Protein AF-A0A2A2SFQ2-F1 (afdb_monomer)

Solvent-accessible surface area (backbone atoms only — not comparable to full-atom values): 4478 Å² total; per-residue (Å²): 134,79,79,79,57,59,73,62,48,53,50,51,51,53,56,52,65,73,67,56,8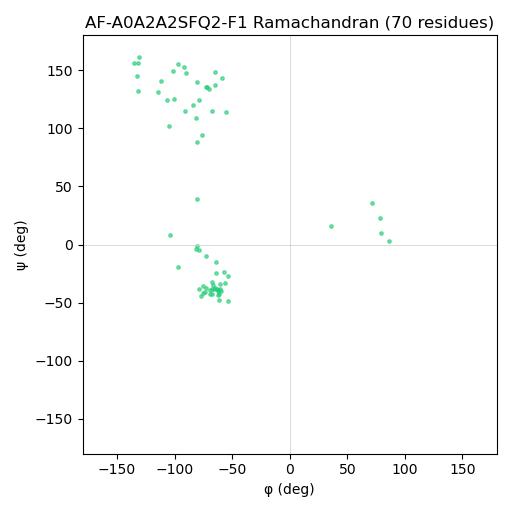4,59,51,71,58,48,54,42,44,75,72,63,40,66,44,78,41,83,54,100,85,51,57,90,59,44,33,40,36,37,38,77,90,71,51,75,43,86,40,75,52,65,58,74,60,53,36,60,72,72,70,108

Radius of gyration: 13.37 Å; Cα contacts (8 Å, |Δi|>4): 61; chains: 1; bounding box: 28×23×37 Å

pLDDT: mean 73.01, std 14.5, range [39.44, 93.31]

Sequence (72 aa):
MDRVDLSSFEREFEEEIAKDDDSAAREIWASGEPIHVSRENTPPGFVVRIHPDGREELVRVDFEELAAILGR

Mean predicted aligned error: 10.18 Å

Secondary structure (DSSP, 8-state):
-----HHHHHHHHHHHHTTS-SHHHHHHHHTTPPEEE--TTPPTTEEEEE-TTS-EEEEE--HHHHHHHHT-

Foldseek 3Di:
DDPPPVVVVLVVVVVVLVPDPCVVVVVCLVVQHWDWADDPPQDRQWTWTAGNVRDIDIDGHPVVVVCVVVPD

Structure (mmCIF, N/CA/C/O backbone):
data_AF-A0A2A2SFQ2-F1
#
_entry.id   AF-A0A2A2SFQ2-F1
#
loop_
_atom_site.group_PDB
_atom_site.id
_atom_site.type_symbol
_atom_site.label_atom_id
_atom_site.label_alt_id
_atom_site.label_comp_id
_atom_site.label_asym_id
_atom_site.label_entity_id
_atom_site.label_seq_id
_atom_site.pdbx_PDB_ins_code
_atom_site.Cartn_x
_atom_site.Cartn_y
_atom_site.Cartn_z
_atom_site.occupancy
_atom_site.B_iso_or_equiv
_atom_site.auth_seq_id
_atom_site.auth_comp_id
_atom_site.auth_asym_id
_atom_site.auth_atom_id
_atom_site.pdbx_PDB_model_num
ATOM 1 N N . MET A 1 1 ? 7.656 8.820 -29.296 1.00 39.44 1 MET A N 1
ATOM 2 C CA . MET A 1 1 ? 7.409 7.874 -28.195 1.00 39.44 1 MET A CA 1
ATOM 3 C C . MET A 1 1 ? 8.603 8.005 -27.282 1.00 39.44 1 MET A C 1
ATOM 5 O O . MET A 1 1 ? 9.603 7.319 -27.471 1.00 39.44 1 MET A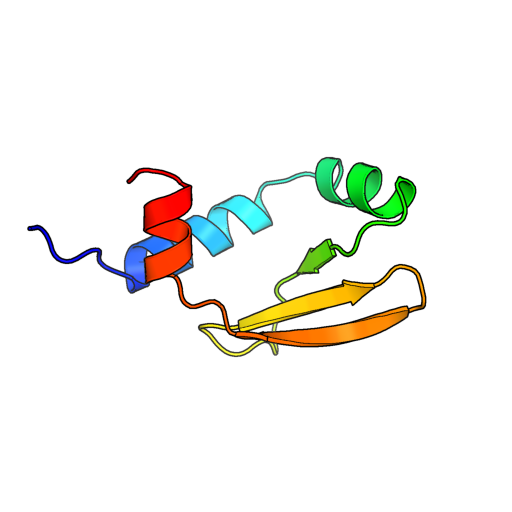 O 1
ATOM 9 N N . ASP A 1 2 ? 8.558 8.996 -26.405 1.00 50.19 2 ASP A N 1
ATOM 10 C CA . ASP A 1 2 ? 9.582 9.149 -25.385 1.00 50.19 2 ASP A CA 1
ATOM 11 C C . ASP A 1 2 ? 9.493 7.938 -24.460 1.00 50.19 2 ASP A C 1
ATOM 13 O O . ASP A 1 2 ? 8.400 7.463 -24.144 1.00 50.19 2 ASP A O 1
ATOM 17 N N . ARG A 1 3 ? 10.646 7.377 -24.094 1.00 51.78 3 ARG A N 1
ATOM 18 C CA . ARG A 1 3 ? 10.673 6.358 -23.049 1.00 51.78 3 ARG A CA 1
ATOM 19 C C . ARG A 1 3 ? 10.302 7.065 -21.756 1.00 51.78 3 ARG A C 1
ATOM 21 O O . ARG A 1 3 ? 11.068 7.915 -21.312 1.00 51.78 3 ARG A O 1
ATOM 28 N N . VAL A 1 4 ? 9.157 6.707 -21.179 1.00 54.62 4 VAL A N 1
ATOM 29 C CA . VAL A 1 4 ? 8.823 7.082 -19.805 1.00 54.62 4 VAL A CA 1
ATOM 30 C C . VAL A 1 4 ? 9.964 6.574 -18.930 1.00 54.62 4 VAL A C 1
ATOM 32 O O . VAL A 1 4 ? 10.211 5.369 -18.861 1.00 54.62 4 VAL A O 1
ATOM 35 N N . ASP A 1 5 ? 10.716 7.496 -18.332 1.00 62.19 5 ASP A N 1
ATOM 36 C CA . ASP A 1 5 ? 11.784 7.137 -17.413 1.00 62.19 5 ASP A CA 1
ATOM 37 C C . ASP A 1 5 ? 11.146 6.721 -16.090 1.00 62.19 5 ASP A C 1
ATOM 39 O O . ASP A 1 5 ? 10.810 7.555 -15.246 1.00 62.19 5 ASP A O 1
ATOM 43 N N . LEU A 1 6 ? 10.931 5.412 -15.949 1.00 52.34 6 LEU A N 1
ATOM 44 C CA . LEU A 1 6 ? 10.277 4.829 -14.782 1.00 52.34 6 LEU A CA 1
ATOM 45 C C . LEU A 1 6 ? 11.003 5.218 -13.485 1.00 52.34 6 LEU A C 1
ATOM 47 O O . LEU A 1 6 ? 10.329 5.500 -12.507 1.00 52.34 6 LEU A O 1
ATOM 51 N N . SER A 1 7 ? 12.334 5.374 -13.503 1.00 62.06 7 SER A N 1
ATOM 52 C CA . SER A 1 7 ? 13.110 5.761 -12.312 1.00 62.06 7 SER A CA 1
ATOM 53 C C . SER A 1 7 ? 12.832 7.189 -11.823 1.00 62.06 7 SER A C 1
ATOM 55 O O . SER A 1 7 ? 12.851 7.460 -10.622 1.00 62.06 7 SER A O 1
ATOM 57 N N . SER A 1 8 ? 12.529 8.109 -12.742 1.00 60.06 8 SER A N 1
ATOM 58 C CA . SER A 1 8 ? 12.126 9.478 -12.411 1.00 60.06 8 SER A CA 1
ATOM 59 C C . SER A 1 8 ? 10.689 9.529 -11.895 1.00 60.06 8 SER A C 1
ATOM 61 O O . SER A 1 8 ? 10.401 10.315 -10.997 1.00 60.06 8 SER A O 1
ATOM 63 N N . PHE A 1 9 ? 9.802 8.681 -12.429 1.00 60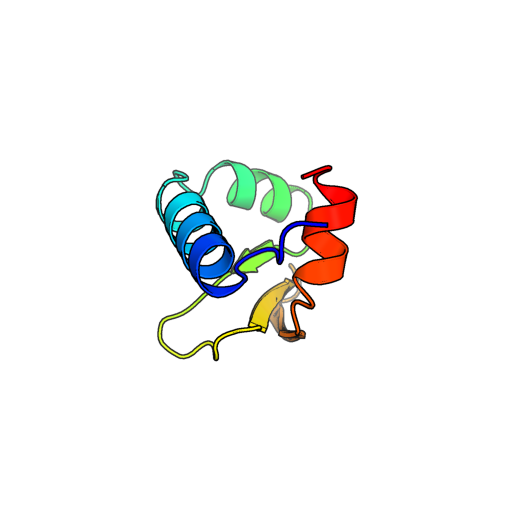.44 9 PHE A N 1
ATOM 64 C CA . PHE A 1 9 ? 8.416 8.574 -11.967 1.00 60.44 9 PHE A CA 1
ATOM 65 C C . PHE A 1 9 ? 8.293 7.855 -10.617 1.00 6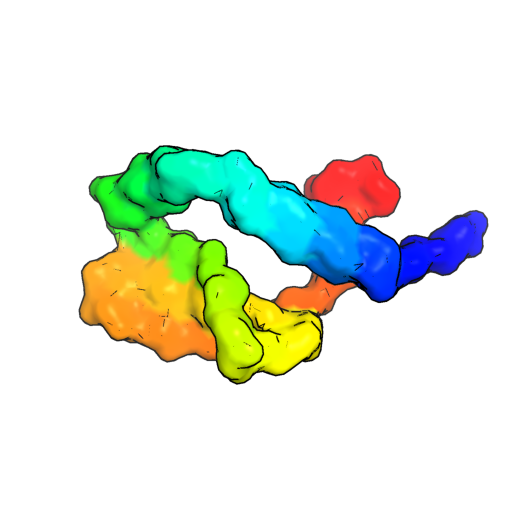0.44 9 PHE A C 1
ATOM 67 O O . PHE A 1 9 ? 7.543 8.318 -9.768 1.00 60.44 9 PHE A O 1
ATOM 74 N N . GLU A 1 10 ? 9.055 6.782 -10.383 1.00 58.84 10 GLU A N 1
ATOM 75 C CA . GLU A 1 10 ? 9.156 6.108 -9.080 1.00 58.84 10 GLU A CA 1
ATOM 76 C C . GLU A 1 10 ? 9.523 7.117 -7.990 1.00 58.84 10 GLU A C 1
ATOM 78 O O . GLU A 1 10 ? 8.826 7.216 -6.982 1.00 58.84 10 GLU A O 1
ATOM 83 N N . ARG A 1 11 ? 10.545 7.946 -8.240 1.00 66.12 11 ARG A N 1
ATOM 84 C CA . ARG A 1 11 ? 10.955 8.979 -7.287 1.00 66.12 11 ARG A CA 1
ATOM 85 C C . ARG A 1 11 ? 9.930 10.106 -7.149 1.00 66.12 11 ARG A C 1
ATOM 87 O O . ARG A 1 11 ? 9.699 10.558 -6.037 1.00 66.12 11 ARG A O 1
ATOM 94 N N . GLU A 1 12 ? 9.296 10.554 -8.236 1.00 64.44 12 GLU A N 1
ATOM 95 C CA . GLU A 1 12 ? 8.223 11.563 -8.173 1.00 64.44 12 GLU A CA 1
ATOM 96 C C . GLU A 1 12 ? 7.018 11.040 -7.365 1.00 64.44 12 GLU A C 1
ATOM 98 O O . GLU A 1 12 ? 6.473 11.767 -6.542 1.00 64.44 12 GLU A O 1
ATOM 103 N N . PHE A 1 13 ? 6.659 9.762 -7.512 1.00 64.81 13 PHE A N 1
ATOM 104 C CA . PHE A 1 13 ? 5.584 9.104 -6.765 1.00 64.81 13 PHE A CA 1
ATOM 105 C C . PHE A 1 13 ? 5.923 8.911 -5.278 1.00 64.81 13 PHE A C 1
ATOM 107 O O . PHE A 1 13 ? 5.086 9.199 -4.422 1.00 64.81 13 PHE A O 1
ATOM 114 N N . GLU A 1 14 ? 7.150 8.492 -4.947 1.00 65.88 14 GLU A N 1
ATOM 115 C CA . GLU A 1 14 ? 7.640 8.468 -3.560 1.00 65.88 14 GLU A CA 1
ATOM 116 C C . GLU A 1 14 ? 7.660 9.874 -2.939 1.00 65.88 14 GLU A C 1
ATOM 118 O O . GLU A 1 14 ? 7.228 10.050 -1.799 1.00 65.88 14 GLU A O 1
ATOM 123 N N . GLU A 1 15 ? 8.117 10.885 -3.689 1.00 67.12 15 GLU A N 1
ATOM 124 C CA . GLU A 1 15 ? 8.137 12.283 -3.251 1.00 67.12 15 GLU A CA 1
ATOM 125 C C . GLU A 1 15 ? 6.719 12.846 -3.037 1.00 67.12 15 GLU A C 1
ATOM 127 O O . GLU A 1 15 ? 6.532 13.610 -2.094 1.00 67.12 15 GLU A O 1
ATOM 132 N N . GLU A 1 16 ? 5.720 12.494 -3.854 1.00 63.91 16 GLU A N 1
ATOM 133 C CA . GLU A 1 16 ? 4.329 12.944 -3.664 1.00 63.91 16 GLU A CA 1
ATOM 134 C C . GLU A 1 16 ? 3.622 12.212 -2.509 1.00 63.91 16 GLU A C 1
ATOM 136 O O . GLU A 1 16 ? 2.973 12.871 -1.697 1.00 63.91 16 GLU A O 1
ATOM 141 N N . ILE A 1 17 ? 3.802 10.891 -2.350 1.00 64.06 17 ILE A N 1
ATOM 142 C CA . ILE A 1 17 ? 3.273 10.156 -1.180 1.00 64.06 17 ILE A CA 1
ATOM 143 C C . ILE A 1 17 ? 3.861 10.708 0.125 1.00 64.06 17 ILE A C 1
ATOM 145 O O . ILE A 1 17 ? 3.148 10.834 1.117 1.00 64.06 17 ILE A O 1
ATOM 149 N N . ALA A 1 18 ? 5.146 11.072 0.135 1.0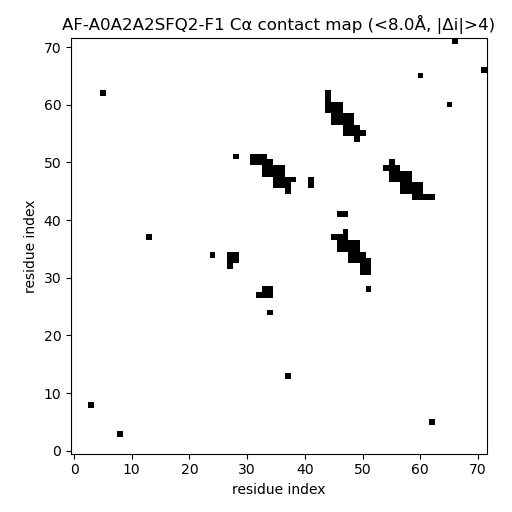0 64.75 18 ALA A N 1
ATOM 150 C CA . ALA A 1 18 ? 5.810 11.613 1.320 1.00 64.75 18 ALA A CA 1
ATOM 151 C C . ALA A 1 18 ? 5.399 13.057 1.684 1.00 64.75 18 ALA A C 1
ATOM 153 O O . ALA A 1 18 ? 5.795 13.540 2.748 1.00 64.75 18 ALA A O 1
ATOM 154 N N . LYS A 1 19 ? 4.652 13.763 0.820 1.00 58.81 19 LYS A N 1
ATOM 155 C CA . LYS A 1 19 ? 4.217 15.159 1.033 1.00 58.81 19 LYS A CA 1
ATOM 156 C C . LYS A 1 19 ? 2.801 15.303 1.590 1.00 58.81 19 LYS A C 1
ATOM 158 O O . LYS A 1 19 ? 2.492 16.384 2.089 1.00 58.81 19 LYS A O 1
ATOM 163 N N . ASP A 1 20 ? 1.945 14.287 1.477 1.00 59.78 20 ASP A N 1
ATOM 164 C CA . ASP A 1 20 ? 0.552 14.384 1.930 1.00 59.78 20 ASP A CA 1
ATOM 165 C C . ASP A 1 20 ? 0.432 14.185 3.456 1.00 59.78 20 ASP A C 1
ATOM 167 O O . ASP A 1 20 ? 1.097 13.329 4.041 1.00 59.78 20 ASP A O 1
ATOM 171 N N . ASP A 1 21 ? -0.432 14.964 4.114 1.00 69.19 21 ASP A N 1
ATOM 172 C CA . ASP A 1 21 ? -0.591 15.037 5.587 1.00 69.19 21 ASP A CA 1
ATOM 173 C C . ASP A 1 21 ? -1.457 13.879 6.141 1.00 69.19 21 ASP A C 1
ATOM 175 O O . ASP A 1 21 ? -2.382 14.086 6.930 1.00 69.19 21 ASP A O 1
ATOM 179 N N . ASP A 1 22 ? -1.254 12.683 5.570 1.00 72.75 22 ASP A N 1
ATOM 180 C CA . ASP A 1 22 ? -2.053 11.441 5.611 1.00 72.75 22 ASP A CA 1
ATOM 181 C C . ASP A 1 22 ? -3.595 11.595 5.633 1.00 72.75 22 ASP A C 1
ATOM 183 O O . ASP A 1 22 ? -4.333 10.646 5.895 1.00 72.75 22 ASP A O 1
ATOM 187 N N . SER A 1 23 ? -4.111 12.779 5.295 1.00 77.75 23 SER A N 1
ATOM 188 C CA . SER A 1 23 ? -5.505 13.171 5.511 1.00 77.75 23 SER A CA 1
ATOM 189 C C . SER A 1 23 ? -6.444 12.547 4.482 1.00 77.75 23 SER A C 1
ATOM 191 O O . SER A 1 23 ? -7.450 11.956 4.874 1.00 77.75 23 SER A O 1
ATOM 193 N N . ALA A 1 24 ? -6.074 12.550 3.197 1.00 77.81 24 ALA A N 1
ATOM 194 C CA . ALA A 1 24 ? -6.826 11.828 2.170 1.00 77.81 24 ALA A CA 1
ATOM 195 C C . ALA A 1 24 ? -6.833 10.310 2.444 1.00 77.81 24 ALA A C 1
ATOM 197 O O . ALA A 1 24 ? -7.868 9.652 2.330 1.00 77.81 24 ALA A O 1
ATOM 198 N N . ALA A 1 25 ? -5.701 9.751 2.892 1.00 77.44 25 ALA A N 1
ATOM 199 C CA . ALA A 1 25 ? -5.611 8.344 3.284 1.00 77.44 25 ALA A CA 1
ATOM 200 C C . ALA A 1 25 ? -6.519 8.013 4.486 1.00 77.44 25 ALA A C 1
ATOM 202 O O . ALA A 1 25 ? -7.164 6.963 4.494 1.00 77.44 25 ALA A O 1
ATOM 203 N N . ARG A 1 26 ? -6.635 8.913 5.472 1.00 80.88 26 ARG A N 1
ATOM 204 C CA . ARG A 1 26 ? -7.568 8.775 6.606 1.00 80.88 26 ARG A CA 1
ATOM 205 C C . ARG A 1 26 ? -9.034 8.830 6.182 1.00 80.88 26 ARG A C 1
ATOM 207 O O . ARG A 1 26 ? -9.828 8.073 6.735 1.00 80.88 26 ARG A O 1
ATOM 214 N N . GLU A 1 27 ? -9.404 9.678 5.224 1.00 82.94 27 GLU A N 1
ATOM 215 C CA . GLU A 1 27 ? -10.778 9.745 4.697 1.00 82.94 27 GLU A CA 1
ATOM 216 C C . GLU A 1 27 ? -11.161 8.473 3.921 1.00 82.94 27 GLU A C 1
ATOM 218 O O . GLU A 1 27 ? -12.243 7.917 4.137 1.00 82.94 27 GLU A O 1
ATOM 223 N N . ILE A 1 28 ? -10.250 7.948 3.093 1.00 82.56 28 ILE A N 1
ATOM 224 C CA . ILE A 1 28 ? -10.408 6.658 2.394 1.00 82.56 28 ILE A CA 1
ATOM 225 C C . ILE A 1 28 ? -10.546 5.513 3.412 1.00 82.56 28 ILE A C 1
ATOM 227 O O . ILE A 1 28 ? -11.482 4.714 3.343 1.00 82.56 28 ILE A O 1
ATOM 231 N N . TRP A 1 29 ? -9.671 5.473 4.421 1.00 84.62 29 TRP A N 1
ATOM 232 C CA . TRP A 1 29 ? -9.713 4.463 5.480 1.00 84.62 29 TRP A CA 1
ATOM 233 C C . TRP A 1 29 ? -11.009 4.515 6.303 1.00 84.62 29 TRP A C 1
ATOM 235 O O . TRP A 1 29 ? -11.629 3.483 6.563 1.00 84.62 29 TRP A O 1
ATOM 245 N N . ALA A 1 30 ? -11.467 5.716 6.674 1.00 86.12 30 ALA A N 1
ATOM 246 C CA . ALA A 1 30 ? -12.733 5.922 7.380 1.00 86.12 30 ALA A CA 1
ATOM 247 C C . ALA A 1 30 ? -13.959 5.513 6.542 1.00 86.12 30 ALA A C 1
ATOM 249 O O . ALA A 1 30 ? -14.992 5.151 7.108 1.00 86.12 30 ALA A O 1
ATOM 250 N N . SER A 1 31 ? -13.833 5.523 5.213 1.00 87.06 31 SER A N 1
ATOM 251 C CA . SER A 1 31 ? -14.859 5.052 4.273 1.00 87.06 31 SER A CA 1
ATOM 252 C C . SER A 1 31 ? -14.906 3.521 4.143 1.00 87.06 31 SER A C 1
ATOM 254 O O . SER A 1 31 ? -15.810 2.986 3.502 1.00 87.06 31 SER A O 1
ATOM 256 N N . GLY A 1 32 ? -13.979 2.799 4.785 1.00 88.00 32 GLY A N 1
ATOM 257 C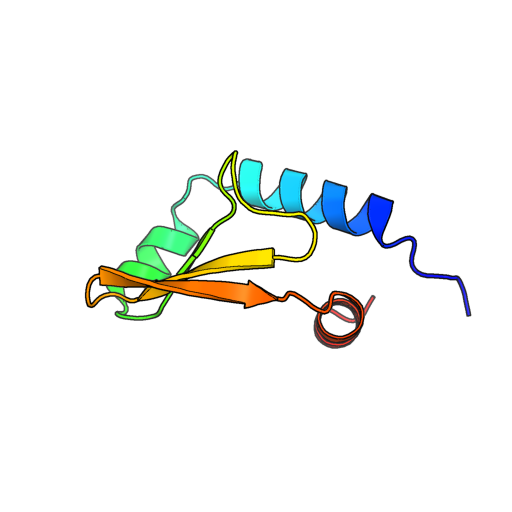 CA . GLY A 1 32 ? -13.883 1.341 4.710 1.00 88.00 32 GLY A CA 1
ATOM 258 C C . GLY A 1 32 ? -13.224 0.840 3.424 1.00 88.00 32 GLY A C 1
ATOM 259 O O . GLY A 1 32 ? -13.453 -0.303 3.026 1.00 88.00 32 GLY A O 1
ATOM 260 N N . GLU A 1 33 ? -12.417 1.676 2.773 1.00 87.25 33 GLU A N 1
ATOM 261 C CA . GLU A 1 33 ? -11.666 1.317 1.572 1.00 87.25 33 GLU A CA 1
ATOM 262 C C . GLU A 1 33 ? -10.190 1.019 1.897 1.00 87.25 33 GLU A C 1
ATOM 264 O O . GLU A 1 33 ? -9.633 1.568 2.853 1.00 87.25 33 GLU A O 1
ATOM 269 N N . PRO A 1 34 ? -9.535 0.119 1.138 1.00 87.00 34 PRO A N 1
ATOM 270 C CA . PRO A 1 34 ? -8.140 -0.221 1.373 1.00 87.00 34 PRO A CA 1
ATOM 271 C C . PRO A 1 34 ? -7.201 0.915 0.944 1.00 87.00 34 PRO A C 1
ATOM 273 O O . PRO A 1 34 ? -7.310 1.453 -0.159 1.00 87.00 34 PRO A O 1
ATOM 276 N N . ILE A 1 35 ? -6.217 1.216 1.787 1.00 86.44 35 ILE A N 1
ATOM 277 C CA . ILE A 1 35 ? -5.168 2.208 1.512 1.00 86.44 35 ILE A CA 1
ATOM 278 C C . I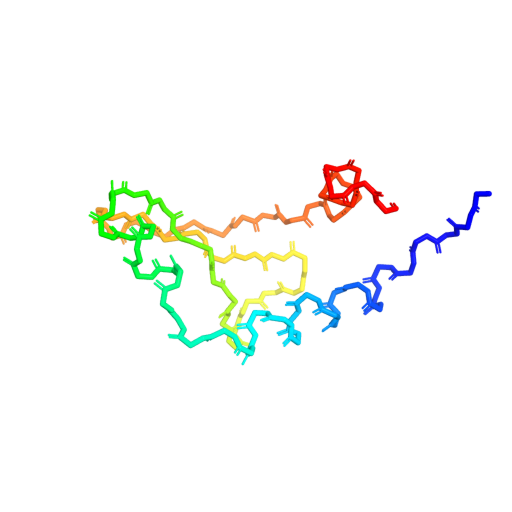LE A 1 35 ? -3.901 1.529 0.984 1.00 86.44 35 ILE A C 1
ATOM 280 O O . ILE A 1 35 ? -3.648 0.357 1.266 1.00 86.44 35 ILE A O 1
ATOM 284 N N . HIS A 1 36 ? -3.086 2.267 0.234 1.00 85.50 36 HIS A N 1
ATOM 285 C CA . HIS A 1 36 ? -1.796 1.797 -0.272 1.00 85.50 36 HIS A CA 1
ATOM 286 C C . HIS A 1 36 ? -0.679 2.613 0.377 1.00 85.50 36 HIS A C 1
ATOM 288 O O . HIS A 1 36 ? -0.754 3.839 0.395 1.00 85.50 36 HIS A O 1
ATOM 294 N N . VAL A 1 37 ? 0.342 1.943 0.910 1.00 84.12 37 VAL A N 1
ATOM 295 C CA . VAL A 1 37 ? 1.484 2.586 1.574 1.00 84.12 37 VAL A CA 1
ATOM 296 C C . VAL A 1 37 ? 2.809 2.007 1.083 1.00 84.12 37 VAL A C 1
ATOM 298 O O . VAL A 1 37 ? 2.923 0.804 0.832 1.00 84.12 37 VAL A O 1
ATOM 301 N N . SER A 1 38 ? 3.834 2.850 0.998 1.00 82.00 38 SER A N 1
ATOM 302 C CA . SER A 1 38 ? 5.231 2.419 0.979 1.00 82.00 38 SER A CA 1
ATOM 303 C C . SER A 1 38 ? 5.769 2.357 2.415 1.00 82.00 38 SER A C 1
ATOM 305 O O . SER A 1 38 ? 5.343 3.098 3.303 1.00 82.00 38 SER A O 1
ATOM 307 N N . ARG A 1 39 ? 6.682 1.421 2.677 1.00 82.75 39 ARG A N 1
ATOM 308 C CA . ARG A 1 39 ? 7.422 1.277 3.941 1.00 82.75 39 ARG A CA 1
ATOM 309 C C . ARG A 1 39 ? 8.905 1.128 3.610 1.00 82.75 39 ARG A C 1
ATOM 311 O O . ARG A 1 39 ? 9.240 0.705 2.511 1.00 82.75 39 ARG A O 1
ATOM 318 N N . GLU A 1 40 ? 9.787 1.361 4.581 1.00 82.19 40 GLU A N 1
ATOM 319 C CA . GLU A 1 40 ? 11.252 1.246 4.404 1.00 82.19 40 GLU A CA 1
ATOM 320 C C . GLU A 1 40 ? 11.718 -0.112 3.826 1.00 82.19 40 GLU A C 1
ATOM 322 O O . GLU A 1 40 ? 12.757 -0.193 3.181 1.00 82.19 40 GLU A O 1
ATOM 327 N N . ASN A 1 41 ? 10.937 -1.176 4.055 1.00 82.56 41 ASN A N 1
ATOM 328 C CA . ASN A 1 41 ? 11.209 -2.546 3.612 1.00 82.56 41 ASN A CA 1
ATOM 329 C C . ASN A 1 41 ? 10.360 -2.977 2.396 1.00 82.56 41 ASN A C 1
ATOM 331 O O . ASN A 1 41 ? 10.340 -4.161 2.051 1.00 82.56 41 ASN A O 1
ATOM 335 N N . THR A 1 42 ? 9.611 -2.066 1.770 1.00 80.81 42 THR A N 1
ATOM 336 C CA . THR A 1 42 ? 8.829 -2.364 0.564 1.00 80.81 42 THR A CA 1
ATOM 337 C C . THR A 1 42 ? 9.764 -2.384 -0.651 1.00 80.81 42 THR A C 1
ATOM 339 O O . THR A 1 42 ? 10.467 -1.402 -0.874 1.00 80.81 42 THR A O 1
ATOM 342 N N . PRO A 1 43 ? 9.816 -3.471 -1.446 1.00 81.00 43 PRO A N 1
ATOM 343 C CA . PRO A 1 43 ? 10.671 -3.507 -2.631 1.00 81.00 43 PRO A CA 1
ATOM 344 C C . PRO A 1 43 ? 10.222 -2.488 -3.695 1.00 81.00 43 PRO A C 1
ATOM 346 O O . PRO A 1 43 ? 9.016 -2.268 -3.833 1.00 81.00 43 PRO A O 1
ATOM 349 N N . PRO A 1 44 ? 11.144 -1.925 -4.500 1.00 78.94 44 PRO A N 1
ATOM 350 C CA . PRO A 1 44 ? 10.780 -1.069 -5.630 1.00 78.94 44 PRO A CA 1
ATOM 351 C C . PRO A 1 44 ? 9.883 -1.828 -6.620 1.00 78.94 44 PRO A C 1
ATOM 353 O O . PRO A 1 44 ? 10.050 -3.035 -6.823 1.00 78.94 44 PRO A O 1
ATOM 356 N N . GLY A 1 45 ? 8.905 -1.134 -7.206 1.00 80.06 45 GLY A N 1
ATOM 357 C CA . GLY A 1 45 ? 7.836 -1.752 -8.001 1.00 80.06 45 GLY A CA 1
ATOM 358 C C . GLY A 1 45 ? 6.701 -2.391 -7.188 1.00 80.06 45 GLY A C 1
ATOM 359 O O . GLY A 1 45 ? 5.868 -3.091 -7.766 1.00 80.06 45 GLY A O 1
ATOM 360 N N . PHE A 1 46 ? 6.638 -2.181 -5.867 1.00 83.12 46 PHE A N 1
ATOM 361 C CA . PHE A 1 46 ? 5.565 -2.694 -5.010 1.00 83.12 46 PHE A CA 1
ATOM 362 C C . PHE A 1 46 ? 5.049 -1.646 -4.015 1.00 83.12 46 PHE A C 1
ATOM 364 O O . PHE A 1 46 ? 5.764 -0.734 -3.612 1.00 83.12 46 PHE A O 1
ATOM 371 N N . VAL A 1 47 ? 3.808 -1.833 -3.566 1.00 86.38 47 VAL A N 1
ATOM 372 C CA . VAL A 1 47 ? 3.193 -1.127 -2.430 1.00 86.38 47 VAL A CA 1
ATOM 373 C C . VAL A 1 47 ? 2.516 -2.133 -1.503 1.00 86.38 47 VAL A C 1
ATOM 375 O O . VAL A 1 47 ? 2.127 -3.224 -1.927 1.00 86.38 47 VAL A O 1
ATOM 378 N N . VAL A 1 48 ? 2.346 -1.783 -0.230 1.00 89.75 48 VAL A N 1
ATOM 379 C CA . VAL A 1 48 ? 1.529 -2.566 0.704 1.00 89.75 48 VAL A CA 1
ATOM 380 C C . VAL A 1 48 ? 0.104 -2.028 0.661 1.00 89.75 48 VAL A C 1
ATOM 382 O O . VAL A 1 48 ? -0.142 -0.891 1.060 1.00 89.75 48 VAL A O 1
ATOM 385 N N . ARG A 1 49 ? -0.845 -2.842 0.196 1.00 90.19 49 ARG A N 1
ATOM 386 C CA . ARG A 1 49 ? -2.278 -2.571 0.327 1.00 90.19 49 ARG A CA 1
ATOM 387 C C . ARG A 1 49 ? -2.754 -3.055 1.693 1.00 90.19 49 ARG A C 1
ATOM 389 O O . ARG A 1 49 ? -2.659 -4.247 1.982 1.00 90.19 49 ARG A O 1
ATOM 396 N N . ILE A 1 50 ? -3.278 -2.150 2.509 1.00 90.69 50 ILE A N 1
ATOM 397 C CA . ILE A 1 50 ? -3.839 -2.437 3.832 1.00 90.69 50 ILE A CA 1
ATOM 398 C C . ILE A 1 50 ? -5.361 -2.339 3.732 1.00 90.69 50 ILE A C 1
ATOM 400 O O . ILE A 1 50 ? -5.897 -1.318 3.305 1.00 90.69 50 ILE A O 1
ATOM 404 N N . HIS A 1 51 ? -6.059 -3.401 4.122 1.00 90.75 51 HIS A N 1
ATOM 405 C CA . HIS A 1 51 ? -7.521 -3.469 4.182 1.00 90.75 51 HIS A CA 1
ATOM 406 C C . HIS A 1 51 ? -8.034 -3.066 5.573 1.00 90.75 51 HIS A C 1
ATOM 408 O O . HIS A 1 51 ? -7.341 -3.311 6.563 1.00 90.75 51 HIS A O 1
ATOM 414 N N . PRO A 1 52 ? -9.265 -2.532 5.693 1.00 87.81 52 PRO A N 1
ATOM 415 C CA . PRO A 1 52 ? -9.861 -2.142 6.980 1.00 87.81 52 PRO A CA 1
ATOM 416 C C . PRO A 1 52 ? -10.097 -3.310 7.955 1.00 87.81 52 PRO A C 1
ATOM 418 O O . PRO A 1 52 ? -10.305 -3.080 9.144 1.00 87.81 52 PRO A O 1
ATOM 421 N N . ASP A 1 53 ? -10.048 -4.562 7.485 1.00 89.75 53 ASP A N 1
ATOM 422 C CA . ASP A 1 53 ? -10.065 -5.769 8.327 1.00 89.75 53 ASP A CA 1
ATOM 423 C C . ASP A 1 53 ? -8.685 -6.110 8.936 1.00 89.75 53 ASP A C 1
ATOM 425 O O . ASP A 1 53 ? -8.562 -7.072 9.696 1.00 89.75 53 ASP A O 1
ATOM 429 N N . GLY A 1 54 ? -7.650 -5.322 8.622 1.00 87.31 54 GLY A N 1
ATOM 430 C CA . GLY A 1 54 ? -6.269 -5.520 9.060 1.00 87.31 54 GLY A CA 1
ATOM 431 C C . GLY A 1 54 ? -5.444 -6.451 8.166 1.00 87.31 54 GLY A C 1
ATOM 432 O O . GLY A 1 54 ? -4.286 -6.719 8.487 1.00 87.31 54 GLY A O 1
ATOM 433 N N . ARG A 1 55 ? -5.992 -6.955 7.052 1.00 92.25 55 ARG A N 1
ATOM 434 C CA . ARG A 1 55 ? -5.223 -7.742 6.079 1.00 92.25 55 ARG A CA 1
ATOM 435 C C . ARG A 1 55 ? -4.269 -6.842 5.296 1.00 92.25 55 ARG A C 1
ATOM 437 O O . ARG A 1 55 ? -4.670 -5.807 4.771 1.00 92.25 55 ARG A O 1
ATOM 444 N N . GLU A 1 56 ? -3.032 -7.297 5.129 1.00 93.31 56 GLU A N 1
ATOM 445 C CA . GLU A 1 56 ? -2.035 -6.653 4.272 1.00 93.31 56 GLU A CA 1
ATOM 446 C C . GLU A 1 56 ? -1.720 -7.522 3.050 1.00 93.31 56 GLU A C 1
ATOM 448 O O . GLU A 1 56 ? -1.608 -8.745 3.152 1.00 93.31 56 GLU A O 1
ATOM 453 N N . GLU A 1 57 ? -1.557 -6.891 1.890 1.00 92.12 57 GLU A N 1
ATOM 454 C CA . GLU A 1 57 ? -1.155 -7.534 0.639 1.00 92.12 57 GLU A CA 1
ATOM 455 C C . GLU A 1 57 ? -0.015 -6.744 -0.009 1.00 92.12 57 GLU A C 1
ATOM 457 O O . GLU A 1 57 ? -0.111 -5.528 -0.173 1.00 92.12 57 GLU A O 1
ATOM 462 N N . LEU A 1 58 ? 1.053 -7.427 -0.426 1.00 89.56 58 LEU A N 1
ATOM 463 C CA . LEU A 1 58 ? 2.091 -6.810 -1.249 1.00 89.56 58 LEU A CA 1
ATOM 464 C C . LEU A 1 58 ? 1.616 -6.796 -2.708 1.00 89.56 58 LEU A C 1
ATOM 46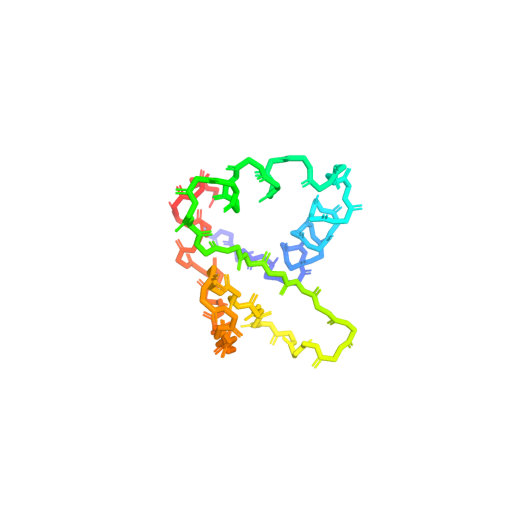6 O O . LEU A 1 58 ? 1.528 -7.843 -3.351 1.00 89.56 58 LEU A O 1
ATOM 470 N N . VAL A 1 59 ? 1.288 -5.612 -3.216 1.00 87.50 59 VAL A N 1
ATOM 471 C CA . VAL A 1 59 ? 0.762 -5.397 -4.567 1.00 87.50 59 VAL A CA 1
ATOM 472 C C . VAL A 1 59 ? 1.896 -4.912 -5.461 1.00 87.50 59 VAL A C 1
ATOM 474 O O . VAL A 1 59 ? 2.560 -3.927 -5.143 1.00 87.50 59 VAL A O 1
ATOM 477 N N . ARG A 1 60 ? 2.123 -5.604 -6.581 1.00 85.38 60 ARG A N 1
ATOM 478 C CA . ARG A 1 60 ? 3.020 -5.128 -7.640 1.00 85.38 60 ARG A CA 1
ATOM 479 C C . ARG A 1 60 ? 2.372 -3.941 -8.342 1.00 85.38 60 ARG A C 1
ATOM 481 O O . ARG A 1 60 ? 1.199 -4.016 -8.702 1.00 85.38 60 ARG A O 1
ATOM 488 N N . VAL A 1 61 ? 3.140 -2.880 -8.550 1.00 75.94 61 VAL A N 1
ATOM 489 C CA . VAL A 1 61 ? 2.711 -1.704 -9.300 1.00 75.94 61 VAL A CA 1
ATOM 490 C C . VAL A 1 61 ? 3.377 -1.739 -10.667 1.00 75.94 61 VAL A C 1
ATOM 492 O O . VAL A 1 61 ? 4.552 -1.412 -10.811 1.00 75.94 61 VAL A O 1
ATOM 495 N N . ASP A 1 62 ? 2.626 -2.143 -11.689 1.00 73.06 62 ASP A N 1
ATOM 496 C CA . ASP A 1 62 ? 3.073 -2.015 -13.073 1.00 73.06 62 ASP A CA 1
ATOM 497 C C . ASP A 1 62 ? 2.822 -0.569 -13.533 1.00 73.06 62 ASP A C 1
ATOM 499 O O . ASP A 1 62 ? 1.762 -0.206 -14.044 1.00 73.06 62 ASP A O 1
ATOM 503 N N . PHE A 1 63 ? 3.817 0.286 -13.276 1.00 61.59 63 PHE A N 1
ATOM 504 C CA . PHE A 1 63 ? 3.755 1.740 -13.463 1.00 61.59 63 PHE A CA 1
ATOM 505 C C . PHE A 1 63 ? 3.410 2.191 -14.895 1.00 61.59 63 PHE A C 1
ATOM 507 O O . PHE A 1 63 ? 2.865 3.279 -15.064 1.00 61.59 63 PHE A O 1
ATOM 514 N N . GLU A 1 64 ? 3.657 1.360 -15.916 1.00 59.75 64 GLU A N 1
ATOM 515 C CA . GLU A 1 64 ? 3.212 1.617 -17.296 1.00 59.75 64 GLU A CA 1
ATOM 516 C C . GLU A 1 64 ? 1.676 1.710 -17.408 1.00 59.75 64 GLU A C 1
ATOM 518 O O . GLU A 1 64 ? 1.161 2.517 -18.183 1.00 59.75 64 GLU A O 1
ATOM 523 N N . GLU A 1 65 ? 0.931 0.939 -16.607 1.00 56.00 65 GLU A N 1
ATOM 524 C CA . GLU A 1 65 ? -0.537 0.952 -16.607 1.00 56.00 65 GLU A CA 1
ATOM 525 C C . GLU A 1 65 ? -1.090 2.162 -15.831 1.00 56.00 65 GLU A C 1
ATOM 527 O O . GLU A 1 65 ? -2.026 2.821 -16.285 1.00 56.00 65 GLU A O 1
ATOM 532 N N . LEU A 1 66 ? -0.455 2.536 -14.710 1.00 55.72 66 LEU A N 1
ATOM 533 C CA . LEU A 1 66 ? -0.822 3.746 -13.962 1.00 55.72 66 LEU A CA 1
ATOM 534 C C . LEU A 1 66 ? -0.506 5.040 -14.722 1.00 55.72 66 LEU A C 1
ATOM 536 O O . LEU A 1 66 ? -1.317 5.963 -14.677 1.00 55.72 66 LEU A O 1
ATOM 540 N N . ALA A 1 67 ? 0.611 5.118 -15.451 1.00 54.84 67 ALA A N 1
ATOM 541 C CA . ALA A 1 67 ? 0.924 6.278 -16.290 1.00 54.84 67 ALA A CA 1
ATOM 542 C C . ALA A 1 67 ? -0.154 6.505 -17.369 1.00 54.84 67 ALA A C 1
ATOM 544 O O . ALA A 1 67 ? -0.599 7.635 -17.578 1.00 54.84 67 ALA A O 1
ATOM 545 N N . ALA A 1 68 ? -0.656 5.422 -17.974 1.00 50.09 68 ALA A N 1
ATOM 546 C CA . ALA A 1 68 ? -1.755 5.476 -18.936 1.00 50.09 68 ALA A CA 1
ATOM 547 C C . ALA A 1 68 ? -3.094 5.917 -18.306 1.00 50.09 68 ALA A C 1
ATOM 549 O O . ALA A 1 68 ? -3.861 6.633 -18.949 1.00 50.09 68 ALA A O 1
ATOM 550 N N . ILE A 1 69 ? -3.369 5.535 -17.052 1.00 50.94 69 ILE A N 1
ATOM 551 C CA . ILE A 1 69 ? -4.567 5.960 -16.300 1.00 50.94 69 ILE A CA 1
ATOM 552 C C . ILE A 1 69 ? -4.469 7.432 -15.864 1.00 50.94 69 ILE A C 1
ATOM 554 O O . ILE A 1 69 ? -5.466 8.154 -15.908 1.00 50.94 69 ILE A O 1
ATOM 558 N N . LEU A 1 70 ? -3.275 7.893 -15.482 1.00 52.12 70 LEU A N 1
ATOM 559 C CA . LEU A 1 70 ? -2.996 9.283 -15.095 1.00 52.12 70 LEU A CA 1
ATOM 560 C C . LEU A 1 70 ? -2.772 10.220 -16.300 1.00 52.12 70 LEU A C 1
ATOM 562 O O . LEU A 1 70 ? -2.652 11.430 -16.118 1.00 52.12 70 LEU A O 1
ATOM 566 N N . GLY A 1 71 ? -2.769 9.682 -17.524 1.00 42.69 71 GLY A N 1
ATOM 567 C CA . GLY A 1 71 ? -2.806 10.448 -18.771 1.00 42.69 71 GLY A CA 1
ATOM 568 C C . GLY A 1 71 ? -1.522 11.212 -19.106 1.00 42.69 71 GLY A C 1
ATOM 569 O O . GLY A 1 71 ? -1.618 12.318 -19.644 1.00 42.69 71 GLY A O 1
ATOM 570 N N . ARG A 1 72 ? -0.347 10.652 -18.785 1.00 48.78 72 ARG A N 1
ATOM 571 C CA . ARG A 1 72 ? 0.970 11.275 -19.015 1.00 48.78 72 ARG A CA 1
ATOM 572 C C . ARG A 1 72 ? 1.814 10.513 -20.039 1.00 48.78 72 ARG A C 1
ATOM 574 O O . ARG A 1 72 ? 1.790 9.265 -20.006 1.00 48.78 72 ARG A O 1
#

Organism: NCBI:txid1141887

Nearest PDB structures (fo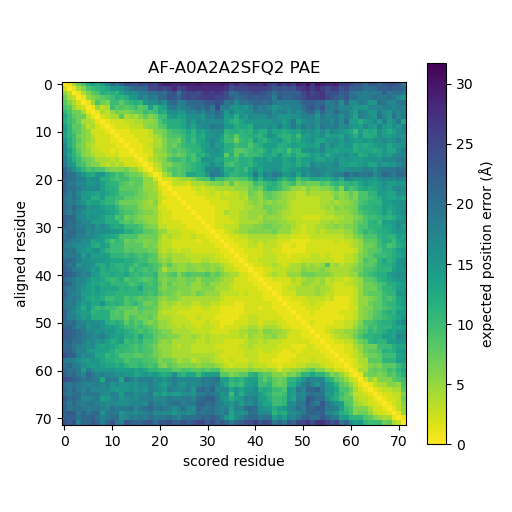ldseek):
  3e1t-assembly1_A  TM=4.830E-01  e=7.659E-01  Chondromyces crocatus
  5vhh-assembly1_A  TM=4.481E-01  e=1.297E+00  Homo sapiens
  5vhs-assembly1_A  TM=4.407E-01  e=1.385E+00  Homo sapiens
  5i4q-assembly1_A  TM=2.534E-01  e=8.737E-01  Escherichia coli NC101
  7oya-assembly1_11  TM=4.484E-01  e=5.514E+00  Danio rerio